Protein AF-A0A8S4BCF7-F1 (afdb_monomer_lite)

Secondary structure (DSSP, 8-state):
-HHHHHHHHHHHHHHHHHHHHHHHHHHHHHTSSS--HHHHHHHHHHHHHHHHHHHHHHHHHHHHHHHHHHHHTT-

Sequence (75 aa):
MANERLRSLEDVEKEIAMVLQCAGNTVLELSKDKHNASFLERQMLQFQSSINRVESELNSQICYLTQIIMRDGLH

pLDDT: mean 91.29, std 11.1, range [47.44, 98.44]

InterPro domains:
  IPR019404 Mediator complex, subunit Med11 [PF10280] (3-69)
  IPR019404 Mediator complex, subunit Med11 [PTHR22890] (2-68)

Structure (mmCIF, N/CA/C/O backbone):
data_AF-A0A8S4BCF7-F1
#
_entry.id   AF-A0A8S4BCF7-F1
#
loop_
_atom_site.group_PDB
_atom_site.id
_atom_site.type_symbol
_atom_site.label_atom_id
_atom_site.label_alt_id
_atom_site.label_comp_id
_atom_site.label_asym_id
_atom_site.label_entity_id
_atom_site.label_seq_id
_atom_site.pdbx_PDB_ins_code
_atom_site.Cartn_x
_atom_site.Cartn_y
_atom_site.Cartn_z
_atom_site.occupancy
_atom_site.B_iso_or_equiv
_atom_site.auth_seq_id
_atom_site.auth_comp_id
_atom_site.auth_asym_id
_atom_site.auth_atom_id
_atom_site.pdbx_PDB_model_num
ATOM 1 N N . MET A 1 1 ? 18.267 -5.432 -15.481 1.00 61.62 1 MET A N 1
ATOM 2 C CA . MET A 1 1 ? 17.493 -4.291 -16.017 1.00 61.62 1 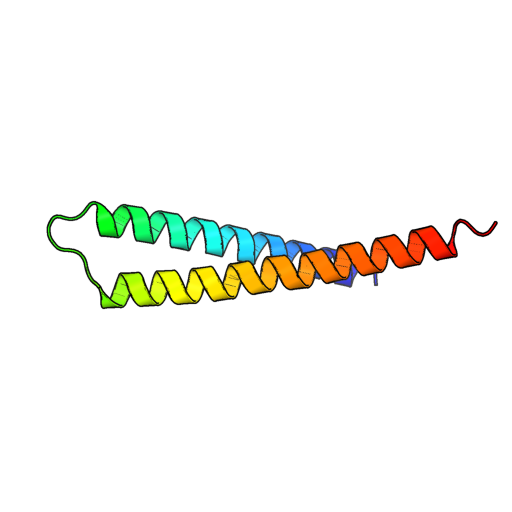MET A CA 1
ATOM 3 C C . MET A 1 1 ? 16.029 -4.634 -16.280 1.00 61.62 1 MET A C 1
ATOM 5 O O . MET A 1 1 ? 15.228 -4.262 -15.441 1.00 61.62 1 MET A O 1
ATOM 9 N N . ALA A 1 2 ? 15.634 -5.368 -17.332 1.00 67.38 2 ALA A N 1
ATOM 10 C CA . ALA A 1 2 ? 14.202 -5.656 -17.576 1.00 67.38 2 ALA A CA 1
ATOM 11 C C . ALA A 1 2 ? 13.506 -6.405 -16.412 1.00 67.38 2 ALA A C 1
ATOM 13 O O . ALA A 1 2 ? 12.453 -5.977 -15.950 1.00 67.38 2 ALA A O 1
ATOM 14 N N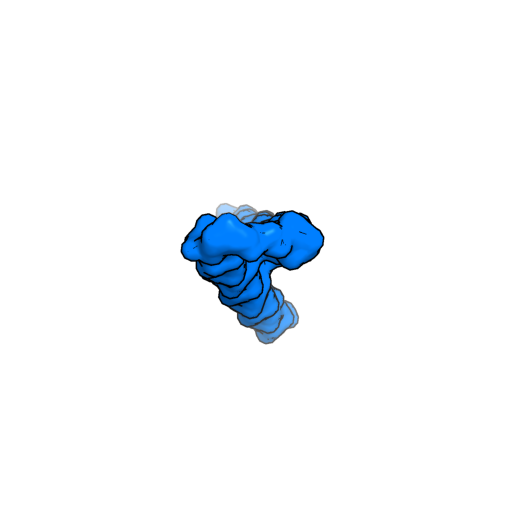 . ASN A 1 3 ? 14.142 -7.450 -15.864 1.00 74.06 3 ASN A N 1
ATOM 15 C CA . ASN A 1 3 ? 13.617 -8.185 -14.701 1.00 74.06 3 ASN A CA 1
ATOM 16 C C . ASN A 1 3 ? 13.565 -7.355 -13.410 1.00 74.06 3 ASN A C 1
ATOM 18 O O . ASN A 1 3 ? 12.676 -7.551 -12.593 1.00 74.06 3 ASN A O 1
ATOM 22 N N . GLU A 1 4 ? 14.503 -6.428 -13.213 1.00 79.31 4 GLU A N 1
ATOM 23 C CA . GLU A 1 4 ? 14.495 -5.556 -12.030 1.00 79.31 4 GLU A CA 1
ATOM 24 C C . GLU A 1 4 ? 13.354 -4.545 -12.113 1.00 79.31 4 GLU A C 1
ATOM 26 O O . GLU A 1 4 ? 12.711 -4.272 -11.111 1.00 79.31 4 GLU A O 1
ATOM 31 N N . ARG A 1 5 ? 13.053 -4.043 -13.317 1.00 79.62 5 ARG A N 1
ATOM 32 C CA . ARG A 1 5 ? 11.925 -3.134 -13.542 1.00 79.62 5 ARG A CA 1
ATOM 33 C C . ARG A 1 5 ? 10.578 -3.830 -13.387 1.00 79.62 5 ARG A C 1
ATOM 35 O O . ARG A 1 5 ? 9.692 -3.260 -12.764 1.00 79.62 5 ARG A O 1
ATOM 42 N N . LEU A 1 6 ? 10.445 -5.060 -13.890 1.00 85.31 6 LEU A N 1
ATOM 43 C CA . LEU A 1 6 ? 9.266 -5.896 -13.631 1.00 85.31 6 LEU A CA 1
ATOM 44 C C . LEU A 1 6 ? 9.060 -6.103 -12.129 1.00 85.31 6 LEU A C 1
ATOM 46 O O . LEU A 1 6 ? 7.964 -5.889 -11.630 1.00 85.31 6 LEU A O 1
ATOM 50 N N . ARG A 1 7 ? 10.134 -6.404 -11.394 1.00 87.69 7 ARG A N 1
ATOM 51 C CA . ARG A 1 7 ? 10.079 -6.545 -9.937 1.00 87.69 7 ARG A CA 1
ATOM 52 C C . ARG A 1 7 ? 9.664 -5.255 -9.227 1.00 87.69 7 ARG A C 1
ATOM 54 O O . ARG A 1 7 ? 8.848 -5.306 -8.316 1.00 87.69 7 ARG A O 1
ATOM 61 N N . SER A 1 8 ? 10.176 -4.102 -9.660 1.00 88.88 8 SER A N 1
ATOM 62 C CA . SER A 1 8 ? 9.736 -2.802 -9.137 1.00 88.88 8 SER A CA 1
ATOM 63 C C . SER A 1 8 ? 8.238 -2.574 -9.356 1.00 88.88 8 SER A C 1
ATOM 65 O O . SER A 1 8 ? 7.569 -2.054 -8.471 1.00 88.88 8 SER A O 1
ATOM 67 N N . LEU A 1 9 ? 7.697 -2.976 -10.510 1.00 90.06 9 LEU A N 1
ATOM 68 C CA . LEU A 1 9 ? 6.264 -2.864 -10.792 1.00 90.06 9 LEU A CA 1
ATOM 69 C C . LEU A 1 9 ? 5.430 -3.826 -9.934 1.00 90.06 9 LEU A C 1
ATOM 71 O O . LEU A 1 9 ? 4.405 -3.411 -9.406 1.00 90.06 9 LEU A O 1
ATOM 75 N N . GLU A 1 10 ? 5.891 -5.059 -9.711 1.00 93.31 10 GLU A N 1
ATOM 76 C CA . GLU A 1 10 ? 5.251 -5.985 -8.761 1.00 93.31 10 GLU A CA 1
ATOM 77 C C . GLU A 1 10 ? 5.225 -5.413 -7.334 1.00 93.31 10 GLU A C 1
ATOM 79 O O . GLU A 1 10 ? 4.260 -5.594 -6.591 1.00 93.31 10 GLU A O 1
ATOM 84 N N . ASP A 1 11 ? 6.286 -4.717 -6.923 1.00 92.69 11 ASP A N 1
ATOM 85 C CA . ASP A 1 11 ? 6.331 -4.066 -5.615 1.00 92.69 11 ASP A CA 1
ATOM 86 C C . ASP A 1 11 ? 5.377 -2.860 -5.549 1.00 92.69 11 ASP A C 1
ATOM 88 O O . ASP A 1 11 ? 4.703 -2.677 -4.534 1.00 92.69 11 ASP A O 1
ATOM 92 N N . VAL A 1 12 ? 5.214 -2.107 -6.645 1.00 96.12 12 VAL A N 1
ATOM 93 C CA . VAL A 1 12 ? 4.166 -1.075 -6.763 1.00 96.12 12 VAL A CA 1
ATOM 94 C C . VAL A 1 12 ? 2.770 -1.686 -6.633 1.00 96.12 12 VAL A C 1
ATOM 96 O O . VAL A 1 12 ? 1.947 -1.154 -5.890 1.00 96.12 12 VAL A O 1
ATOM 99 N N . GLU A 1 13 ? 2.492 -2.813 -7.290 1.00 96.81 13 GLU A N 1
ATOM 100 C CA . GLU A 1 13 ? 1.194 -3.497 -7.189 1.00 96.81 13 GLU A CA 1
ATOM 101 C C . GLU A 1 13 ? 0.877 -3.923 -5.749 1.00 96.81 13 GLU A C 1
ATOM 103 O O . GLU A 1 13 ? -0.248 -3.734 -5.274 1.00 96.81 13 GLU A O 1
ATOM 108 N N . LYS A 1 14 ? 1.873 -4.434 -5.014 1.00 97.12 14 LYS A N 1
ATOM 109 C CA . LYS A 1 14 ? 1.716 -4.763 -3.588 1.00 97.12 14 LYS A CA 1
ATOM 110 C C . LYS A 1 14 ? 1.407 -3.525 -2.753 1.00 97.12 14 LYS A C 1
ATOM 112 O O . LYS A 1 14 ? 0.522 -3.578 -1.900 1.00 97.12 14 LYS A O 1
ATOM 117 N N . GLU A 1 15 ? 2.100 -2.413 -2.985 1.00 98.00 15 GLU A N 1
ATOM 118 C CA . GLU A 1 15 ? 1.845 -1.168 -2.253 1.00 98.00 15 GLU A CA 1
ATOM 119 C C . GLU A 1 15 ? 0.455 -0.592 -2.584 1.00 98.00 15 GLU A C 1
ATOM 121 O O . GLU A 1 15 ? -0.240 -0.123 -1.684 1.00 98.00 15 GLU A O 1
ATOM 126 N N . ILE A 1 16 ? -0.027 -0.719 -3.826 1.00 97.94 16 ILE A N 1
ATOM 127 C CA . ILE A 1 16 ? -1.409 -0.360 -4.196 1.00 97.94 16 ILE A CA 1
ATOM 128 C C . ILE A 1 16 ? -2.421 -1.231 -3.440 1.00 97.94 16 ILE A C 1
ATOM 130 O O . ILE A 1 16 ? -3.397 -0.711 -2.891 1.00 97.94 16 ILE A O 1
ATOM 134 N N . ALA A 1 17 ? -2.192 -2.545 -3.357 1.00 98.25 17 ALA A N 1
ATOM 135 C CA . ALA A 1 17 ? -3.043 -3.430 -2.564 1.00 98.25 17 ALA A CA 1
ATOM 136 C C . ALA A 1 17 ? -3.068 -3.008 -1.083 1.00 98.25 17 ALA A C 1
ATOM 138 O O . ALA A 1 17 ? -4.132 -2.990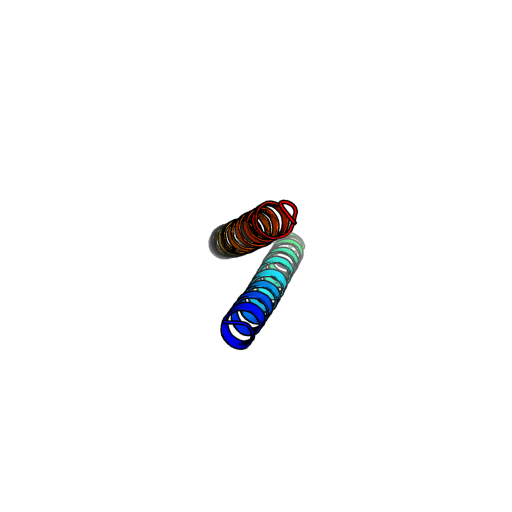 -0.460 1.00 98.25 17 ALA A O 1
ATOM 139 N N . MET A 1 18 ? -1.923 -2.584 -0.536 1.00 98.38 18 MET A N 1
ATOM 140 C CA . MET A 1 18 ? -1.829 -2.053 0.826 1.00 98.38 18 MET A CA 1
ATOM 141 C C . MET A 1 18 ? -2.601 -0.742 1.012 1.00 98.38 18 MET A C 1
ATOM 143 O O . MET A 1 18 ? -3.295 -0.594 2.020 1.00 98.38 18 MET A O 1
ATOM 147 N N . VAL A 1 19 ? -2.549 0.182 0.048 1.00 98.38 19 VAL A N 1
ATOM 148 C CA . VAL A 1 19 ? -3.348 1.423 0.048 1.00 98.38 19 VAL A CA 1
ATOM 149 C C . VAL A 1 19 ? -4.843 1.099 0.120 1.00 98.38 19 VAL A C 1
ATOM 151 O O . VAL A 1 19 ? -5.551 1.623 0.985 1.00 98.38 19 VAL A O 1
ATOM 154 N N . LEU A 1 20 ? -5.319 0.190 -0.738 1.00 98.38 20 LEU A N 1
ATOM 155 C CA . LEU A 1 20 ? -6.722 -0.238 -0.762 1.00 98.38 20 LEU A CA 1
ATOM 156 C C . LEU A 1 20 ? -7.135 -0.919 0.546 1.00 98.38 20 LEU A C 1
ATOM 158 O O . LEU A 1 20 ? -8.195 -0.615 1.095 1.00 98.38 20 LEU A O 1
ATOM 162 N N . GLN A 1 21 ? -6.281 -1.790 1.085 1.00 98.25 21 GLN A N 1
ATOM 163 C CA . GLN A 1 21 ? -6.520 -2.448 2.367 1.00 98.25 21 GLN A CA 1
ATOM 164 C C . GLN A 1 21 ? -6.621 -1.435 3.512 1.00 98.25 21 GLN A C 1
ATOM 166 O O . GLN A 1 21 ? -7.506 -1.554 4.365 1.00 98.25 21 GLN A O 1
ATOM 171 N N . CYS A 1 22 ? -5.746 -0.425 3.535 1.00 98.12 22 CYS A N 1
ATOM 172 C CA . CYS A 1 22 ? -5.789 0.624 4.547 1.00 98.12 22 CYS A CA 1
ATOM 173 C C . CYS A 1 22 ? -7.080 1.437 4.456 1.00 98.12 22 CYS A C 1
ATOM 175 O O . CYS A 1 22 ? -7.717 1.663 5.483 1.00 98.12 22 CYS A O 1
ATOM 177 N N . ALA A 1 23 ? -7.494 1.818 3.245 1.00 97.81 23 ALA A N 1
ATOM 178 C CA . ALA A 1 23 ? -8.750 2.525 3.017 1.00 97.81 23 ALA A CA 1
ATOM 179 C C . ALA A 1 23 ? -9.964 1.694 3.463 1.00 97.81 23 ALA A C 1
ATOM 181 O O . ALA A 1 23 ? -10.814 2.197 4.198 1.00 97.81 23 ALA A O 1
ATOM 182 N N . GLY A 1 24 ? -10.014 0.409 3.095 1.00 98.12 24 GLY A N 1
ATOM 183 C CA . GLY A 1 24 ? -11.087 -0.501 3.501 1.00 98.12 24 GLY A CA 1
ATOM 184 C C . GLY A 1 24 ? -11.181 -0.660 5.020 1.00 98.12 24 GLY A C 1
ATOM 185 O O . GLY A 1 24 ? -12.263 -0.541 5.591 1.00 98.12 24 GLY A O 1
ATOM 186 N N . ASN A 1 25 ? -10.041 -0.841 5.690 1.00 97.81 25 ASN A N 1
ATOM 187 C CA . ASN A 1 25 ? -9.976 -0.930 7.150 1.00 97.81 25 ASN A CA 1
ATOM 188 C C . ASN A 1 25 ? -10.421 0.364 7.836 1.00 97.81 25 ASN A C 1
ATOM 190 O O . ASN A 1 25 ? -11.112 0.309 8.849 1.00 97.81 25 ASN A O 1
ATOM 194 N N . THR A 1 26 ? -10.040 1.520 7.291 1.00 97.88 26 THR A N 1
ATOM 195 C CA . THR A 1 26 ? -10.464 2.828 7.800 1.00 97.88 26 THR A CA 1
ATOM 196 C C . THR A 1 26 ? -11.975 2.994 7.686 1.00 97.88 26 THR A C 1
ATOM 198 O O . THR A 1 26 ? -12.620 3.330 8.674 1.00 97.88 26 THR A O 1
ATOM 201 N N . VAL A 1 27 ? -12.561 2.706 6.518 1.00 97.88 27 VAL A N 1
ATOM 202 C CA . VAL A 1 27 ? -14.017 2.792 6.313 1.00 97.88 27 VAL A CA 1
ATOM 203 C C . VAL A 1 27 ? -14.765 1.830 7.240 1.00 97.88 27 VAL A C 1
ATOM 205 O O . VAL A 1 27 ? -15.754 2.225 7.852 1.00 97.88 27 VAL A O 1
ATOM 208 N N . LEU A 1 28 ? -14.272 0.597 7.398 1.00 97.62 28 LEU A N 1
ATOM 209 C CA . LEU A 1 28 ? -14.859 -0.397 8.300 1.00 97.62 28 LEU A CA 1
ATOM 210 C C . LEU A 1 28 ? -14.753 0.008 9.776 1.00 97.62 28 LEU A C 1
ATOM 212 O O . LEU A 1 28 ? -15.658 -0.251 10.563 1.00 97.62 28 LEU A O 1
ATOM 216 N N . GLU A 1 29 ? -13.642 0.616 10.185 1.00 97.62 29 GLU A N 1
ATOM 217 C CA . GLU A 1 29 ? -13.507 1.106 11.553 1.00 97.62 29 GLU A CA 1
ATOM 218 C C . GLU A 1 29 ? -14.471 2.262 11.812 1.00 97.62 29 GLU A C 1
ATOM 220 O O . GLU A 1 29 ? -15.129 2.262 12.847 1.00 97.62 29 GLU A O 1
ATOM 225 N N . LEU A 1 30 ? -14.597 3.193 10.860 1.00 96.75 30 LEU A N 1
ATOM 226 C CA . LEU A 1 30 ? -15.506 4.341 10.921 1.00 96.75 30 LEU A CA 1
ATOM 227 C C . LEU A 1 30 ? -16.995 3.961 10.881 1.00 96.75 30 LEU A C 1
ATOM 229 O O . LEU A 1 30 ? -17.837 4.800 11.176 1.00 96.75 30 LEU A O 1
ATOM 233 N N . SER A 1 31 ? -17.341 2.720 10.530 1.00 97.25 31 SER A N 1
ATOM 234 C CA . SER A 1 31 ? -18.729 2.248 10.563 1.00 97.25 31 SER A CA 1
ATOM 235 C C . SER A 1 31 ? -19.164 1.703 11.930 1.00 97.25 31 SER A C 1
ATOM 237 O O . SER A 1 31 ? -20.298 1.249 12.064 1.00 97.25 31 SER A O 1
ATOM 239 N N . LYS A 1 32 ? -18.270 1.657 12.926 1.00 97.56 32 LYS A N 1
ATOM 240 C CA . LYS A 1 32 ? -18.563 1.142 14.274 1.00 97.56 32 LYS A CA 1
ATOM 241 C C . LYS A 1 32 ? -19.121 2.248 15.166 1.00 97.56 32 LYS A C 1
ATOM 243 O O . LYS A 1 32 ? -18.637 3.364 15.117 1.00 97.56 32 LYS A O 1
ATOM 248 N N . ASP A 1 33 ? -20.012 1.917 16.101 1.00 95.31 33 ASP A N 1
ATOM 249 C CA . ASP A 1 33 ? -20.544 2.903 17.064 1.00 95.31 33 ASP A CA 1
ATOM 250 C C . ASP A 1 33 ? -19.453 3.568 17.925 1.00 95.31 33 ASP A C 1
ATOM 252 O O . ASP A 1 33 ? -19.574 4.720 18.343 1.00 95.31 33 ASP A O 1
ATOM 256 N N . LYS A 1 34 ? -18.368 2.832 18.203 1.00 95.56 34 LYS A N 1
ATOM 257 C CA . LYS A 1 34 ? -17.198 3.325 18.934 1.00 95.56 34 LYS A CA 1
ATOM 258 C C . LYS A 1 34 ? -15.917 3.012 18.169 1.00 95.56 34 LYS A C 1
ATOM 260 O O . LYS A 1 34 ? -15.411 1.893 18.224 1.00 95.56 34 LYS A O 1
ATOM 265 N N . HIS A 1 35 ? -15.378 4.031 17.517 1.00 93.19 35 HIS A N 1
ATOM 266 C CA . HIS A 1 35 ? -14.155 3.939 16.724 1.00 93.19 35 HIS A CA 1
ATOM 267 C C . HIS A 1 35 ? -12.885 3.909 17.592 1.00 93.19 35 HIS A C 1
ATOM 269 O O . HIS A 1 35 ? -12.788 4.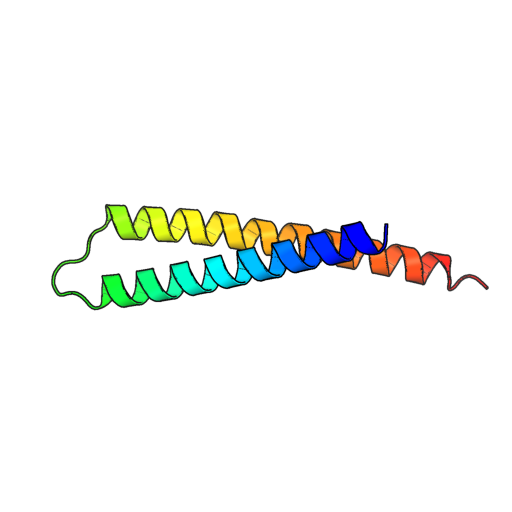585 18.622 1.00 93.19 35 HIS A O 1
ATOM 275 N N . ASN A 1 36 ? -11.867 3.186 17.134 1.00 96.81 36 ASN A N 1
ATOM 276 C CA . ASN A 1 36 ? -10.529 3.160 17.711 1.00 96.81 36 ASN A CA 1
ATOM 277 C C . ASN A 1 36 ? -9.605 4.176 17.017 1.00 96.81 36 ASN A C 1
ATOM 279 O O . ASN A 1 36 ? -9.029 3.903 15.963 1.00 96.81 36 ASN A O 1
ATOM 283 N N . ALA A 1 37 ? -9.410 5.336 17.649 1.00 95.81 37 ALA A N 1
ATOM 284 C CA . ALA A 1 37 ? -8.570 6.413 17.118 1.00 95.81 37 ALA A CA 1
ATOM 285 C C . ALA A 1 37 ? -7.115 5.982 16.847 1.00 95.81 37 ALA A C 1
ATOM 287 O O . ALA A 1 37 ? -6.562 6.318 15.805 1.00 95.81 37 ALA A O 1
ATOM 288 N N . SER A 1 38 ? -6.512 5.180 17.733 1.00 97.81 38 SER A N 1
ATOM 289 C CA . SER A 1 38 ? -5.133 4.699 17.554 1.00 97.81 38 SER A CA 1
ATOM 290 C C . SER A 1 38 ? -5.004 3.741 16.366 1.00 97.81 38 SER A C 1
ATOM 292 O O . SER A 1 38 ? -3.975 3.709 15.694 1.00 97.81 38 SER A O 1
ATOM 294 N N . PHE A 1 39 ? -6.042 2.948 16.089 1.00 97.56 39 PHE A N 1
ATOM 295 C CA . PHE A 1 39 ? -6.075 2.118 14.888 1.00 97.56 39 PHE A CA 1
ATOM 296 C C . PHE A 1 39 ? -6.174 2.976 13.625 1.00 97.56 39 PHE A C 1
ATOM 298 O O . PHE A 1 39 ? -5.369 2.790 12.718 1.00 97.56 39 PHE A O 1
ATOM 305 N N . LEU A 1 40 ? -7.098 3.942 13.593 1.00 98.00 40 LEU A N 1
ATOM 306 C CA . LEU A 1 40 ? -7.269 4.858 12.460 1.00 98.00 40 LEU A CA 1
ATOM 307 C C . LEU A 1 40 ? -5.984 5.630 12.139 1.00 98.00 40 LEU A C 1
ATOM 309 O O . LEU A 1 40 ? -5.612 5.740 10.975 1.00 98.00 40 LEU A O 1
ATOM 313 N N . GLU A 1 41 ? -5.274 6.104 13.161 1.00 98.00 41 GLU A N 1
ATOM 314 C CA . GLU A 1 41 ? -3.986 6.781 12.997 1.00 98.00 41 GLU A CA 1
ATOM 315 C C . GLU A 1 41 ? -2.938 5.863 12.352 1.00 98.00 41 GLU A C 1
ATOM 317 O O . GLU A 1 41 ? -2.289 6.250 11.382 1.00 98.00 41 GLU A O 1
ATOM 322 N N . ARG A 1 42 ? -2.818 4.609 12.812 1.00 98.19 42 ARG A N 1
ATOM 323 C CA . ARG A 1 42 ? -1.916 3.634 12.175 1.00 98.19 42 ARG A CA 1
ATOM 324 C C . ARG A 1 42 ? -2.301 3.353 10.724 1.00 98.19 42 ARG A C 1
ATOM 326 O O . ARG A 1 42 ? -1.415 3.319 9.873 1.00 98.19 42 ARG A O 1
ATOM 333 N N . GLN A 1 43 ? -3.594 3.182 10.435 1.00 98.19 43 GLN A N 1
ATOM 334 C CA . GLN A 1 43 ? -4.071 2.970 9.066 1.00 98.19 43 GLN A CA 1
ATOM 335 C C . GLN A 1 43 ? -3.767 4.175 8.169 1.00 98.19 43 GLN A C 1
ATOM 337 O O . GLN A 1 43 ? -3.356 3.988 7.027 1.00 98.19 43 GLN A O 1
ATOM 342 N N . MET A 1 44 ? -3.914 5.400 8.683 1.00 97.62 44 MET A N 1
ATOM 343 C CA . MET A 1 44 ? -3.569 6.627 7.964 1.00 97.62 44 MET A CA 1
ATOM 344 C C . MET A 1 44 ? -2.063 6.710 7.679 1.00 97.62 44 MET A C 1
ATOM 346 O O . MET A 1 44 ? -1.677 6.967 6.541 1.00 97.62 44 MET A O 1
ATOM 350 N N . LEU A 1 45 ? -1.210 6.454 8.675 1.00 98.31 45 LEU A N 1
ATOM 351 C CA . LEU A 1 45 ? 0.247 6.480 8.501 1.00 98.31 45 LEU A CA 1
ATOM 352 C C . LEU A 1 45 ? 0.718 5.431 7.487 1.00 98.31 45 LEU A C 1
ATOM 354 O O . LEU A 1 45 ? 1.566 5.717 6.641 1.00 98.31 45 LEU A O 1
ATOM 358 N N . GLN A 1 46 ? 0.149 4.226 7.542 1.00 98.19 46 GLN A N 1
ATOM 359 C CA . GLN A 1 46 ? 0.468 3.164 6.594 1.00 98.19 46 GLN A CA 1
ATOM 360 C C . GLN A 1 46 ? -0.008 3.511 5.180 1.00 98.19 46 GLN A C 1
ATOM 362 O O . GLN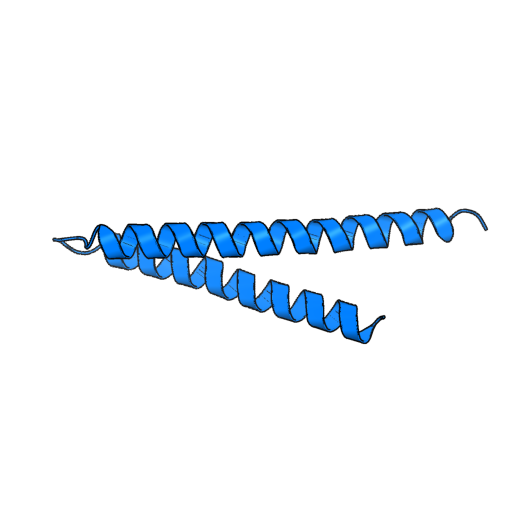 A 1 46 ? 0.770 3.381 4.238 1.00 98.19 46 GLN A O 1
ATOM 367 N N . PHE A 1 47 ? -1.233 4.027 5.037 1.00 98.44 47 PHE A N 1
ATOM 368 C CA . PHE A 1 47 ? -1.754 4.523 3.763 1.00 98.44 47 PHE A CA 1
ATOM 369 C C . PHE A 1 47 ? -0.824 5.578 3.156 1.00 98.44 47 PHE A C 1
ATOM 371 O O . PHE A 1 47 ? -0.438 5.467 1.994 1.00 98.44 47 PHE A O 1
ATOM 378 N N . GLN A 1 48 ? -0.425 6.575 3.952 1.00 98.25 48 GLN A N 1
ATOM 379 C CA . GLN A 1 48 ? 0.444 7.657 3.499 1.00 98.25 48 GLN A CA 1
ATOM 380 C C . GLN A 1 48 ? 1.836 7.143 3.106 1.00 98.25 48 GLN A C 1
ATOM 382 O O . GLN A 1 48 ? 2.410 7.582 2.114 1.00 98.25 48 GLN A O 1
ATOM 387 N N . SER A 1 49 ? 2.384 6.184 3.854 1.00 98.19 49 SER A N 1
ATOM 388 C CA . SER A 1 49 ? 3.671 5.582 3.508 1.00 98.19 49 SER A CA 1
ATOM 389 C C . SER A 1 49 ? 3.603 4.804 2.192 1.00 98.19 49 SER A C 1
ATOM 391 O O . SER A 1 49 ? 4.466 5.000 1.334 1.00 98.19 49 SER A O 1
ATOM 393 N N . SER A 1 50 ? 2.575 3.973 2.007 1.00 98.19 50 SER A N 1
ATOM 394 C CA . SER A 1 50 ? 2.399 3.177 0.790 1.00 98.19 50 SER A CA 1
ATOM 395 C C . SER A 1 50 ? 2.120 4.048 -0.434 1.00 98.19 50 SER A C 1
ATOM 397 O O . SER A 1 50 ? 2.748 3.840 -1.470 1.00 98.19 50 SER A O 1
ATOM 399 N N . ILE A 1 51 ? 1.268 5.077 -0.326 1.00 97.94 51 ILE A N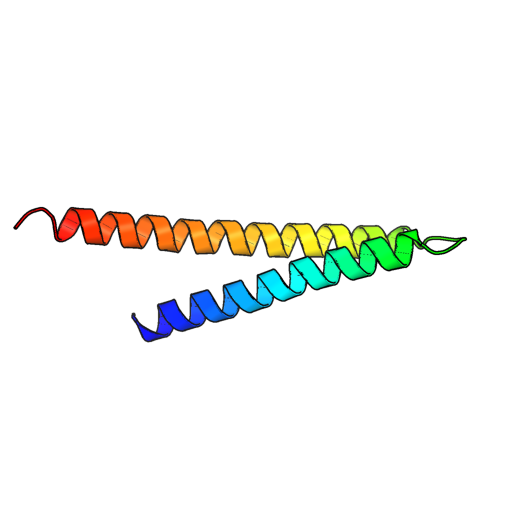 1
ATOM 400 C CA . ILE A 1 51 ? 0.981 5.957 -1.470 1.00 97.94 51 ILE A CA 1
ATOM 401 C C . ILE A 1 51 ? 2.225 6.746 -1.903 1.00 97.94 51 ILE A C 1
ATOM 403 O O . ILE A 1 51 ? 2.516 6.812 -3.094 1.00 97.94 51 ILE A O 1
ATOM 407 N N . ASN A 1 52 ? 3.037 7.227 -0.954 1.00 97.94 52 ASN A N 1
ATOM 408 C CA . ASN A 1 52 ? 4.294 7.913 -1.264 1.00 97.94 52 ASN A CA 1
ATOM 409 C C . ASN A 1 52 ? 5.284 6.998 -2.005 1.00 97.94 52 ASN A C 1
ATOM 411 O O . ASN A 1 52 ? 6.019 7.452 -2.884 1.00 97.94 52 ASN A O 1
ATOM 415 N N . ARG A 1 53 ? 5.324 5.703 -1.662 1.00 96.75 53 ARG A N 1
ATOM 416 C CA . ARG A 1 53 ? 6.161 4.717 -2.366 1.00 96.75 53 ARG A CA 1
ATOM 417 C C . ARG A 1 53 ? 5.676 4.480 -3.789 1.00 96.75 53 ARG A C 1
ATOM 419 O O . ARG A 1 53 ? 6.497 4.495 -4.702 1.00 96.75 53 ARG A O 1
ATOM 426 N N . VAL A 1 54 ? 4.364 4.312 -3.969 1.00 97.56 54 VAL A N 1
ATOM 427 C CA . VAL A 1 54 ? 3.740 4.169 -5.293 1.00 97.56 54 VAL A CA 1
ATOM 428 C C . VAL A 1 54 ? 4.076 5.374 -6.169 1.00 97.56 54 VAL A C 1
ATOM 430 O O . VAL A 1 54 ? 4.573 5.200 -7.278 1.00 97.56 54 VAL A O 1
ATOM 433 N N . GLU A 1 55 ? 3.875 6.593 -5.663 1.00 97.06 55 GLU A N 1
ATOM 434 C CA . GLU A 1 55 ? 4.173 7.822 -6.405 1.00 97.06 55 GLU A CA 1
ATOM 435 C C . GLU A 1 55 ? 5.653 7.930 -6.789 1.00 97.06 55 GLU A C 1
ATOM 437 O O . GLU A 1 55 ? 5.970 8.205 -7.947 1.00 97.06 55 GLU A O 1
ATOM 442 N N . SER A 1 56 ? 6.561 7.684 -5.841 1.00 95.62 56 SER A N 1
ATOM 443 C CA . SER A 1 56 ? 8.007 7.771 -6.070 1.00 95.62 56 SER A CA 1
ATOM 444 C C . SER A 1 56 ? 8.486 6.781 -7.136 1.00 95.62 56 SER A C 1
ATOM 446 O O . SER A 1 56 ? 9.201 7.157 -8.070 1.00 95.62 56 SER A O 1
ATOM 448 N N . GLU A 1 57 ? 8.061 5.518 -7.042 1.00 94.56 57 GLU A N 1
ATOM 449 C CA . GLU A 1 57 ? 8.489 4.488 -7.987 1.00 94.56 57 GLU A CA 1
ATOM 450 C C . GLU A 1 57 ? 7.878 4.725 -9.373 1.00 94.56 57 GLU A C 1
ATOM 452 O O . GLU A 1 57 ? 8.596 4.682 -10.371 1.00 94.56 57 GLU A O 1
ATOM 457 N N . LEU A 1 58 ? 6.591 5.079 -9.463 1.00 94.50 58 LEU A N 1
ATOM 458 C CA . LEU A 1 58 ? 5.976 5.433 -10.747 1.00 94.50 58 LEU A CA 1
ATOM 459 C C . LEU A 1 58 ? 6.664 6.641 -11.394 1.00 94.50 58 LEU A C 1
ATOM 461 O O . LEU A 1 58 ? 6.917 6.626 -12.599 1.00 94.50 58 LEU A O 1
ATOM 465 N N . ASN A 1 59 ? 7.034 7.658 -10.611 1.00 95.19 59 ASN A N 1
ATOM 466 C CA . ASN A 1 59 ? 7.788 8.804 -11.114 1.00 95.19 59 ASN A CA 1
ATOM 467 C C . ASN A 1 59 ? 9.156 8.383 -11.683 1.00 95.19 59 ASN A C 1
ATOM 469 O O . ASN A 1 59 ? 9.519 8.790 -12.789 1.00 95.19 59 ASN A O 1
ATOM 473 N N . SER A 1 60 ? 9.876 7.504 -10.979 1.00 92.19 60 SER A N 1
ATOM 474 C CA . SER A 1 60 ? 11.145 6.924 -11.441 1.00 92.19 60 SER A CA 1
ATOM 475 C C . SER A 1 60 ? 10.991 6.195 -12.783 1.00 92.19 60 SER A C 1
ATOM 477 O O . SER A 1 60 ? 11.789 6.401 -13.704 1.00 92.19 60 SER A O 1
ATOM 479 N N . GLN A 1 61 ? 9.928 5.400 -12.941 1.00 88.75 61 GLN A N 1
ATOM 480 C CA . GLN A 1 61 ? 9.632 4.691 -14.191 1.00 88.75 61 GLN A CA 1
ATOM 481 C C . GLN A 1 61 ? 9.285 5.660 -15.333 1.00 88.75 61 GLN A C 1
ATOM 483 O O . GLN A 1 61 ? 9.799 5.503 -16.442 1.00 88.75 61 GLN A O 1
ATOM 488 N N . ILE A 1 62 ? 8.487 6.703 -15.069 1.00 91.12 62 ILE A N 1
ATOM 489 C CA . ILE A 1 62 ? 8.165 7.756 -16.051 1.00 91.12 62 ILE A CA 1
ATOM 490 C C . ILE A 1 62 ? 9.437 8.476 -16.509 1.00 91.12 62 ILE A C 1
ATOM 492 O O . ILE A 1 62 ? 9.656 8.631 -17.713 1.00 91.12 62 ILE A O 1
ATOM 496 N N . CYS A 1 63 ? 10.295 8.887 -15.571 1.00 91.19 63 CYS A N 1
ATOM 497 C CA . CYS A 1 63 ? 11.563 9.549 -15.877 1.00 91.19 63 CYS A CA 1
ATOM 498 C C . CYS A 1 63 ? 12.461 8.662 -16.745 1.00 91.19 63 CYS A C 1
ATOM 500 O O . CYS A 1 63 ? 13.053 9.136 -17.714 1.00 91.19 63 CYS A O 1
ATOM 502 N N . TYR A 1 64 ? 12.533 7.369 -16.431 1.00 87.44 64 TYR A N 1
ATOM 503 C CA . TYR A 1 64 ? 13.308 6.404 -17.201 1.00 87.44 64 TYR A CA 1
ATOM 504 C C . TYR A 1 64 ? 12.779 6.230 -18.630 1.00 87.44 64 TYR A C 1
ATOM 506 O O . TYR A 1 64 ? 13.548 6.359 -19.581 1.00 87.44 64 TYR A O 1
ATOM 514 N N . LEU A 1 65 ? 11.474 5.997 -18.802 1.00 87.12 65 LEU A N 1
ATOM 515 C CA . LEU A 1 65 ? 10.860 5.868 -20.129 1.00 87.12 65 LEU A CA 1
ATOM 516 C C . LEU A 1 65 ? 11.070 7.133 -20.963 1.00 87.12 65 LEU A C 1
ATOM 518 O O . LEU A 1 65 ? 11.439 7.056 -22.131 1.00 87.12 65 LEU A O 1
ATOM 522 N N . THR A 1 66 ? 10.917 8.297 -20.337 1.00 90.25 66 THR A N 1
ATOM 523 C CA . THR A 1 66 ? 11.145 9.603 -20.963 1.00 90.25 66 THR A CA 1
ATOM 524 C C . THR A 1 66 ? 12.595 9.759 -21.440 1.00 90.25 66 THR A C 1
ATOM 526 O O . THR A 1 66 ? 12.828 10.228 -22.553 1.00 90.25 66 THR A O 1
ATOM 529 N N . GLN A 1 67 ? 13.577 9.310 -20.650 1.00 88.00 67 GLN A N 1
ATOM 530 C CA . GLN A 1 67 ? 14.989 9.308 -21.052 1.00 88.00 67 GLN A CA 1
ATOM 531 C C . GLN A 1 67 ? 15.271 8.353 -22.214 1.00 88.00 67 GLN A C 1
ATOM 533 O O . GLN A 1 67 ? 16.009 8.721 -23.125 1.00 88.00 67 GLN A O 1
ATOM 538 N N . ILE A 1 68 ? 14.695 7.146 -22.205 1.00 86.69 68 ILE A N 1
ATOM 539 C CA . ILE A 1 68 ? 14.868 6.185 -23.306 1.00 86.69 68 ILE A CA 1
ATOM 540 C C . ILE A 1 68 ? 14.281 6.749 -24.597 1.00 86.69 68 ILE A C 1
ATOM 542 O O . ILE A 1 68 ? 14.965 6.764 -25.612 1.00 86.69 68 ILE A O 1
ATOM 546 N N . ILE A 1 69 ? 13.052 7.270 -24.546 1.00 86.00 69 ILE A N 1
ATOM 547 C CA . ILE A 1 69 ? 12.375 7.855 -25.710 1.00 86.00 69 ILE A CA 1
ATOM 548 C C . ILE A 1 69 ? 13.202 9.007 -26.289 1.00 86.00 69 ILE A C 1
ATOM 550 O O . ILE A 1 69 ? 13.392 9.075 -27.500 1.00 86.00 69 ILE A O 1
ATOM 554 N N . MET A 1 70 ? 13.739 9.890 -25.442 1.00 82.31 70 MET A N 1
ATOM 555 C CA . MET A 1 70 ? 14.616 10.970 -25.907 1.00 82.31 70 MET A CA 1
ATOM 556 C C . MET A 1 70 ? 15.940 10.463 -26.487 1.00 82.31 70 MET A C 1
ATOM 558 O O . MET A 1 70 ? 16.475 11.082 -27.403 1.00 82.31 70 MET A O 1
ATOM 562 N N . ARG A 1 71 ? 16.477 9.354 -25.970 1.00 75.62 71 ARG A N 1
ATOM 563 C CA . ARG A 1 71 ? 17.721 8.761 -26.473 1.00 75.62 71 ARG A CA 1
ATOM 564 C C . ARG A 1 71 ? 17.529 8.069 -27.820 1.00 75.62 71 ARG A C 1
ATOM 566 O O . ARG A 1 71 ? 18.407 8.163 -28.670 1.00 75.62 71 ARG A O 1
ATOM 573 N N . ASP A 1 72 ? 16.393 7.408 -28.008 1.00 70.44 72 ASP A N 1
ATOM 574 C CA . ASP A 1 72 ? 16.095 6.632 -29.212 1.00 70.44 72 ASP A CA 1
ATOM 575 C C . ASP A 1 72 ? 15.428 7.486 -30.315 1.00 70.44 72 ASP A C 1
ATOM 577 O O . ASP A 1 72 ? 15.417 7.087 -31.473 1.00 70.44 72 ASP A O 1
ATOM 581 N N . GLY A 1 73 ? 14.932 8.689 -29.990 1.00 58.91 73 GLY A N 1
ATOM 582 C CA . GLY A 1 73 ? 14.360 9.661 -30.938 1.00 58.91 73 GLY A CA 1
ATOM 583 C C . GLY A 1 73 ? 15.367 10.555 -31.682 1.00 58.91 73 GLY A C 1
ATOM 584 O O . GLY A 1 73 ? 14.951 11.491 -32.360 1.00 58.91 73 GLY A O 1
ATOM 585 N N . LEU A 1 74 ? 16.675 10.301 -31.549 1.00 52.50 74 LEU A N 1
ATOM 586 C CA . LEU A 1 74 ? 17.757 10.997 -32.272 1.00 52.50 74 LEU A CA 1
ATOM 587 C C . LEU A 1 74 ? 18.353 10.171 -33.433 1.00 52.50 74 LEU A C 1
ATOM 589 O O . LEU A 1 74 ? 19.458 10.471 -33.894 1.00 52.50 74 LEU A O 1
ATOM 593 N N . HIS A 1 75 ? 17.629 9.162 -33.925 1.00 47.44 75 HIS A N 1
ATOM 594 C CA . HIS A 1 75 ? 17.981 8.399 -35.126 1.00 47.44 75 HIS A CA 1
ATOM 595 C C . HIS A 1 75 ? 16.932 8.542 -36.227 1.00 47.44 75 HIS A C 1
ATOM 597 O O . HIS A 1 75 ? 15.729 8.395 -35.922 1.00 47.44 75 HIS A O 1
#

Organism: NCBI:txid238744

Foldseek 3Di:
DVVVLVVLVVLLVVLVVLLVVLVVVLVVQVVDPDHDPVSNVVSVVSNVVSVVSNVVSVVVVVVVVVVVCVVVVPD

Radius of gyration: 17.76 Å; chains: 1; bounding box: 38×19×54 Å